Protein AF-A0A7V0Q4R7-F1 (afdb_monomer)

Nearest PDB structures (foldseek):
  5gvh-assembly1_A-2  TM=5.580E-01  e=8.670E-02  Thermotoga maritima MSB8
  7l00-assembly1_B  TM=5.559E-01  e=1.546E-01  Clostridioides difficile
  6e2a-assembly1_A  TM=5.217E-01  e=1.998E-01  Pseudomonas aeruginosa PAO1
  2z6j-assembly1_B  TM=5.544E-01  e=3.799E-01  Streptococcus pneumoniae
  5gvj-assembly2_B-3  TM=5.229E-01  e=7.701E-01  Thermotoga maritima MSB8

Structure (mmCIF, N/CA/C/O backbone):
data_AF-A0A7V0Q4R7-F1
#
_entry.id   AF-A0A7V0Q4R7-F1
#
loop_
_atom_site.group_PDB
_atom_site.id
_atom_site.type_symbol
_atom_site.label_atom_id
_atom_site.label_alt_id
_atom_site.label_comp_id
_atom_site.label_asym_id
_atom_site.label_entity_id
_atom_site.label_seq_id
_atom_site.pdbx_PDB_ins_code
_atom_site.Cartn_x
_atom_site.Cartn_y
_atom_site.Cartn_z
_atom_site.occupancy
_atom_site.B_iso_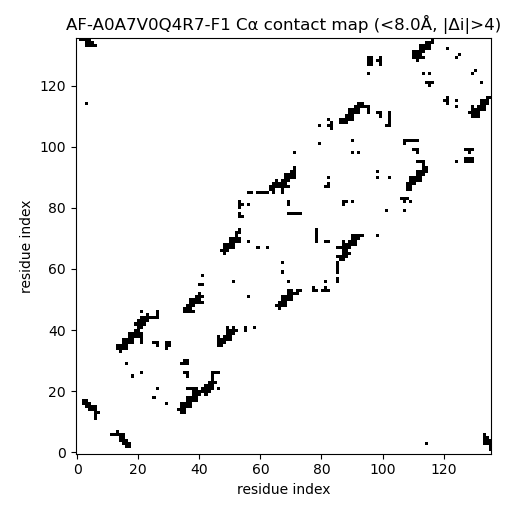or_equiv
_atom_site.auth_seq_id
_atom_site.auth_comp_id
_atom_site.auth_asym_id
_atom_site.auth_atom_id
_atom_site.pdbx_PDB_model_num
ATOM 1 N N . MET A 1 1 ? 14.688 9.108 -5.673 1.00 36.94 1 MET A N 1
ATOM 2 C CA . MET A 1 1 ? 13.937 7.908 -5.247 1.00 36.94 1 MET A CA 1
ATOM 3 C C . MET A 1 1 ? 14.800 6.698 -5.531 1.00 36.94 1 MET A C 1
ATOM 5 O O . MET A 1 1 ? 15.305 6.603 -6.642 1.00 36.94 1 MET A O 1
ATOM 9 N N . ARG A 1 2 ? 15.057 5.852 -4.530 1.00 35.91 2 ARG A N 1
ATOM 10 C CA . ARG A 1 2 ? 15.680 4.536 -4.741 1.00 35.91 2 ARG A CA 1
ATOM 11 C C . ARG A 1 2 ? 14.561 3.531 -5.053 1.00 35.91 2 ARG A C 1
ATOM 13 O O . ARG A 1 2 ? 13.471 3.726 -4.519 1.00 35.91 2 ARG A O 1
ATOM 20 N N . PRO A 1 3 ? 14.787 2.534 -5.922 1.00 38.94 3 PRO A N 1
ATOM 21 C CA . PRO A 1 3 ? 13.763 1.548 -6.245 1.00 38.94 3 PRO A CA 1
ATOM 22 C C . PRO A 1 3 ? 13.429 0.728 -4.994 1.00 38.94 3 PRO A C 1
ATOM 24 O O . PRO A 1 3 ? 14.326 0.204 -4.344 1.00 38.94 3 PRO A O 1
ATOM 27 N N . ILE A 1 4 ? 12.147 0.654 -4.643 1.00 46.31 4 ILE A N 1
ATOM 28 C CA . ILE A 1 4 ? 11.637 -0.219 -3.583 1.00 46.31 4 ILE A CA 1
ATOM 29 C C . ILE A 1 4 ? 11.029 -1.446 -4.270 1.00 46.31 4 ILE A C 1
ATOM 31 O O . ILE A 1 4 ? 10.186 -1.302 -5.159 1.00 46.31 4 ILE A O 1
ATOM 35 N N . THR A 1 5 ? 11.452 -2.648 -3.880 1.00 43.44 5 THR A N 1
ATOM 36 C CA . THR A 1 5 ? 10.928 -3.908 -4.427 1.00 43.44 5 THR A CA 1
ATOM 37 C C . THR A 1 5 ? 9.714 -4.352 -3.608 1.00 43.44 5 THR A C 1
ATOM 39 O O . THR A 1 5 ? 9.827 -4.637 -2.415 1.00 43.44 5 THR A O 1
ATOM 42 N N . PHE A 1 6 ? 8.544 -4.441 -4.246 1.00 50.12 6 PHE A N 1
ATOM 43 C CA . PHE A 1 6 ? 7.339 -5.041 -3.671 1.00 50.12 6 PHE A CA 1
ATOM 44 C C . PHE A 1 6 ? 7.324 -6.533 -3.961 1.00 50.12 6 PHE A C 1
ATOM 46 O O . PHE A 1 6 ? 7.183 -6.956 -5.106 1.00 50.12 6 PHE A O 1
ATOM 53 N N . CYS A 1 7 ? 7.359 -7.348 -2.914 1.00 39.09 7 CYS A N 1
ATOM 54 C CA . CYS A 1 7 ? 7.043 -8.765 -3.027 1.00 39.09 7 CYS A CA 1
ATOM 55 C C . CYS A 1 7 ? 5.533 -8.961 -2.829 1.00 39.09 7 CYS A C 1
ATOM 57 O O . CYS A 1 7 ? 5.115 -9.326 -1.733 1.00 39.09 7 CYS A O 1
ATOM 59 N N . ARG A 1 8 ? 4.678 -8.728 -3.843 1.00 52.84 8 ARG A N 1
ATOM 60 C CA . ARG A 1 8 ? 3.250 -9.104 -3.729 1.00 52.84 8 ARG A CA 1
ATOM 61 C C . ARG A 1 8 ? 2.625 -9.808 -4.939 1.00 52.84 8 ARG A C 1
ATOM 63 O O . ARG A 1 8 ? 2.779 -9.410 -6.089 1.00 52.84 8 ARG A O 1
ATOM 70 N N . LEU A 1 9 ? 1.861 -10.851 -4.582 1.00 47.09 9 LEU A N 1
ATOM 71 C CA . LEU A 1 9 ? 0.706 -11.518 -5.219 1.00 47.09 9 LEU A CA 1
ATOM 72 C C . LEU A 1 9 ? 0.772 -11.998 -6.678 1.00 47.09 9 LEU A C 1
ATOM 74 O O . LEU A 1 9 ? -0.132 -12.715 -7.095 1.00 47.09 9 LEU A O 1
ATOM 78 N N . SER A 1 10 ? 1.842 -11.735 -7.422 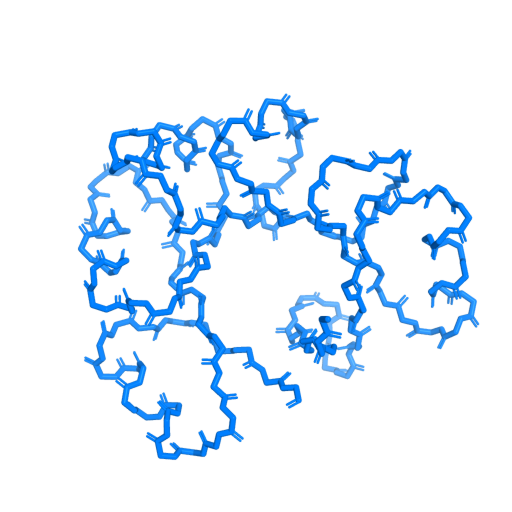1.00 45.50 10 SER A N 1
ATOM 79 C CA . SER A 1 10 ? 1.989 -12.243 -8.800 1.00 45.50 10 SER A CA 1
ATOM 80 C C . SER A 1 10 ? 2.707 -13.604 -8.876 1.00 45.50 10 SER A C 1
ATOM 82 O O . SER A 1 10 ? 3.079 -14.058 -9.954 1.00 45.50 10 SER A O 1
ATOM 84 N N . GLY A 1 11 ? 2.895 -14.264 -7.726 1.00 41.22 11 GLY A N 1
ATOM 85 C CA . GLY A 1 11 ? 3.714 -15.467 -7.560 1.00 41.22 11 GLY A CA 1
ATOM 86 C C . GLY A 1 11 ? 5.128 -15.157 -7.039 1.00 41.22 11 GLY A C 1
ATOM 87 O O . GLY A 1 11 ? 5.546 -13.996 -7.025 1.00 41.22 11 GLY A O 1
ATOM 88 N N . PRO A 1 12 ? 5.872 -16.168 -6.554 1.00 51.62 12 PRO A N 1
ATOM 89 C CA . PRO A 1 12 ? 7.270 -15.992 -6.166 1.00 51.62 12 PRO A CA 1
ATOM 90 C C . PRO A 1 12 ? 8.101 -15.488 -7.359 1.00 51.62 12 PRO A C 1
ATOM 92 O O . PRO A 1 12 ? 8.057 -16.084 -8.432 1.00 51.62 12 PRO A O 1
ATOM 95 N N . GLY A 1 13 ? 8.863 -14.405 -7.165 1.00 57.50 13 GLY A N 1
ATOM 96 C CA . GLY A 1 13 ? 9.807 -13.870 -8.159 1.00 57.50 13 GLY A CA 1
ATOM 97 C C . GLY A 1 13 ? 9.344 -12.646 -8.958 1.00 57.50 13 GLY A C 1
ATOM 98 O O . GLY A 1 13 ? 10.087 -12.189 -9.822 1.00 57.50 13 GLY A O 1
ATOM 99 N N . ALA A 1 14 ? 8.160 -12.092 -8.688 1.00 69.38 14 ALA A N 1
ATOM 100 C CA . ALA A 1 14 ? 7.744 -10.840 -9.315 1.00 69.38 14 ALA A CA 1
ATOM 101 C C . ALA A 1 14 ? 8.536 -9.646 -8.757 1.00 69.38 14 ALA A C 1
ATOM 103 O O . ALA A 1 14 ? 8.601 -9.454 -7.544 1.00 69.38 14 ALA A O 1
ATOM 104 N N . VAL A 1 15 ? 9.117 -8.846 -9.654 1.00 79.62 15 VAL A N 1
ATOM 105 C CA . VAL A 1 15 ? 9.861 -7.625 -9.324 1.00 79.62 15 VAL A CA 1
ATOM 106 C C . VAL A 1 15 ? 9.036 -6.427 -9.772 1.00 79.62 15 VAL A C 1
ATOM 108 O O . VAL A 1 15 ? 8.574 -6.364 -10.913 1.00 79.62 15 VAL A O 1
ATOM 111 N N . THR A 1 16 ? 8.841 -5.470 -8.874 1.00 85.12 16 THR A N 1
ATOM 112 C CA . THR A 1 16 ? 8.137 -4.226 -9.184 1.00 85.12 16 THR A CA 1
ATOM 113 C C . THR A 1 16 ? 9.103 -3.070 -9.383 1.00 85.12 16 THR A C 1
ATOM 115 O O . THR A 1 16 ? 10.201 -3.068 -8.831 1.00 85.12 16 THR A O 1
ATOM 118 N N . THR A 1 17 ? 8.655 -2.035 -10.084 1.00 90.12 17 THR A N 1
ATOM 119 C CA . THR A 1 17 ? 9.345 -0.744 -10.139 1.00 90.12 17 THR A CA 1
ATOM 120 C C . THR A 1 17 ? 8.376 0.384 -9.811 1.00 90.12 17 THR A C 1
ATOM 122 O O . THR A 1 17 ? 7.268 0.435 -10.347 1.00 90.12 17 THR A O 1
ATOM 125 N N . GLU A 1 18 ? 8.782 1.272 -8.906 1.00 92.31 18 GLU A N 1
ATOM 126 C CA . GLU A 1 18 ? 8.009 2.459 -8.549 1.00 92.31 18 GLU A CA 1
ATOM 127 C C . GLU A 1 18 ? 8.311 3.604 -9.514 1.00 92.31 18 GLU A C 1
ATOM 129 O O . GLU A 1 18 ? 9.453 4.052 -9.639 1.00 92.31 18 GLU A O 1
ATOM 134 N N . LEU A 1 19 ? 7.269 4.085 -10.183 1.00 94.00 19 LEU A N 1
ATOM 135 C CA . LEU A 1 19 ? 7.338 5.126 -11.199 1.00 94.00 19 LEU A CA 1
ATOM 136 C C . LEU A 1 19 ? 6.485 6.316 -10.738 1.00 94.00 19 LEU A C 1
ATOM 138 O O . LEU A 1 19 ? 5.294 6.138 -10.458 1.00 94.00 19 LEU A O 1
ATOM 142 N N . PRO A 1 20 ? 7.054 7.529 -10.625 1.00 95.75 20 PRO A N 1
ATOM 143 C CA . PRO A 1 20 ? 6.279 8.715 -10.283 1.00 95.75 20 PRO A CA 1
ATOM 144 C C . PRO A 1 20 ? 5.200 8.968 -11.337 1.00 95.75 20 PRO A C 1
ATOM 146 O O . PRO A 1 20 ? 5.531 9.195 -12.496 1.00 95.75 20 PRO A O 1
ATOM 149 N N . ARG A 1 21 ? 3.926 8.954 -10.924 1.00 95.06 21 ARG A N 1
ATOM 150 C CA . ARG A 1 21 ? 2.752 9.245 -11.768 1.00 95.06 21 ARG A CA 1
ATOM 151 C C . ARG A 1 21 ? 2.819 8.545 -13.129 1.00 95.06 21 ARG A C 1
ATOM 153 O O . ARG A 1 21 ? 2.816 9.198 -14.169 1.00 95.06 21 ARG A O 1
ATOM 160 N N . ALA A 1 22 ? 2.907 7.216 -13.094 1.00 95.62 22 ALA A N 1
ATOM 161 C CA . ALA A 1 22 ? 3.228 6.391 -14.255 1.00 95.62 22 ALA A CA 1
ATOM 162 C C . ALA A 1 22 ? 2.304 6.670 -15.455 1.00 95.62 22 ALA A C 1
ATOM 164 O O . ALA A 1 22 ? 1.075 6.567 -15.354 1.00 95.62 22 ALA A O 1
ATOM 165 N N . SER A 1 23 ? 2.903 6.984 -16.601 1.00 97.38 23 SER A N 1
ATOM 166 C CA . SER A 1 23 ? 2.203 7.086 -17.881 1.00 97.38 23 SER A CA 1
ATOM 167 C C . SER A 1 23 ? 1.927 5.703 -18.485 1.00 97.38 23 SER A C 1
ATOM 169 O O . SER A 1 23 ? 2.455 4.680 -18.042 1.00 97.38 23 SER A O 1
ATOM 171 N N . VAL A 1 24 ? 1.121 5.658 -19.550 1.00 97.62 24 VAL A N 1
ATOM 172 C CA . VAL A 1 24 ? 0.905 4.427 -20.334 1.00 97.62 24 VAL A CA 1
ATOM 173 C C . VAL A 1 24 ? 2.227 3.882 -20.897 1.00 97.62 24 VAL A C 1
ATOM 175 O O . VAL A 1 24 ? 2.434 2.668 -20.932 1.00 97.62 24 VAL A O 1
ATOM 178 N N . GLU A 1 25 ? 3.141 4.764 -21.313 1.00 97.56 25 GLU A N 1
ATOM 179 C CA . GLU A 1 25 ? 4.446 4.370 -21.852 1.00 97.56 25 GLU A CA 1
ATOM 180 C C . GLU A 1 25 ? 5.367 3.794 -20.773 1.00 97.56 25 GLU A C 1
ATOM 182 O O . GLU A 1 25 ? 6.045 2.795 -21.024 1.00 97.56 25 GLU A O 1
ATOM 187 N N . ASP A 1 26 ? 5.339 4.355 -19.564 1.00 96.62 26 ASP A N 1
ATOM 188 C CA . ASP A 1 26 ? 6.104 3.849 -18.421 1.00 96.62 26 ASP A CA 1
ATOM 189 C C . ASP A 1 26 ? 5.677 2.426 -18.049 1.00 96.62 26 ASP A C 1
ATOM 191 O O . ASP A 1 26 ? 6.518 1.541 -17.875 1.00 96.62 26 ASP A O 1
ATOM 195 N N . VAL A 1 27 ? 4.361 2.182 -17.983 1.00 96.38 27 VAL A N 1
ATOM 196 C CA . VAL A 1 27 ? 3.804 0.851 -17.691 1.00 96.38 27 VAL A CA 1
ATOM 197 C C . VAL A 1 27 ? 4.215 -0.156 -18.763 1.00 96.38 27 VAL A C 1
ATOM 199 O O . VAL A 1 27 ? 4.658 -1.258 -18.433 1.00 96.38 27 VAL A O 1
ATOM 202 N N . ARG A 1 28 ? 4.130 0.225 -20.044 1.00 96.88 28 ARG A N 1
ATOM 203 C CA . ARG A 1 28 ? 4.566 -0.632 -21.154 1.00 96.88 28 ARG A CA 1
ATOM 204 C C . ARG A 1 28 ? 6.062 -0.933 -21.073 1.00 96.88 28 ARG A C 1
ATOM 206 O O . ARG A 1 28 ? 6.450 -2.087 -21.194 1.00 96.88 28 ARG A O 1
ATOM 213 N N . THR A 1 29 ? 6.885 0.078 -20.807 1.00 96.50 29 THR A N 1
ATOM 214 C CA . THR A 1 29 ? 8.344 -0.067 -20.699 1.00 96.50 29 THR A CA 1
ATOM 215 C C . THR A 1 29 ? 8.738 -0.991 -19.546 1.00 96.50 29 THR A C 1
ATOM 217 O O . THR A 1 29 ? 9.588 -1.861 -19.722 1.00 96.50 29 THR A O 1
ATOM 220 N N . ALA A 1 30 ? 8.099 -0.855 -18.380 1.00 93.38 30 ALA A N 1
ATOM 221 C CA . ALA A 1 30 ? 8.313 -1.762 -17.254 1.00 93.38 30 ALA A CA 1
ATOM 222 C C . ALA A 1 30 ? 7.931 -3.205 -17.615 1.00 93.38 30 ALA A C 1
ATOM 224 O O . ALA A 1 30 ? 8.716 -4.122 -17.379 1.00 93.38 30 ALA A O 1
ATOM 225 N N . SER A 1 31 ? 6.772 -3.394 -18.251 1.00 92.44 31 SER A N 1
ATOM 226 C CA . SER A 1 31 ? 6.305 -4.712 -18.685 1.00 92.44 31 SER A CA 1
ATOM 227 C C . SER A 1 31 ? 7.244 -5.352 -19.713 1.00 92.44 31 SER A C 1
ATOM 229 O O . SER A 1 31 ? 7.564 -6.533 -19.588 1.00 92.44 31 SER A O 1
ATOM 231 N N . ASP A 1 32 ? 7.724 -4.584 -20.696 1.00 95.31 32 ASP A N 1
ATOM 232 C CA . ASP A 1 32 ? 8.691 -5.043 -21.705 1.00 95.31 32 ASP A CA 1
ATOM 233 C C . ASP A 1 32 ? 10.028 -5.465 -21.056 1.00 95.31 32 ASP A C 1
ATOM 235 O O . ASP A 1 32 ? 10.726 -6.341 -21.568 1.00 95.31 32 ASP A O 1
ATOM 239 N N . ALA A 1 33 ? 10.363 -4.894 -19.892 1.00 91.75 33 ALA A N 1
ATOM 240 C CA . ALA A 1 33 ? 11.515 -5.267 -19.070 1.00 91.75 33 ALA A CA 1
ATOM 241 C C . ALA A 1 33 ? 11.237 -6.416 -18.074 1.00 91.75 33 ALA A C 1
ATOM 243 O O . ALA A 1 33 ? 12.123 -6.775 -17.296 1.00 91.75 33 ALA A O 1
ATOM 244 N N . GLY A 1 34 ? 10.031 -6.996 -18.071 1.00 90.38 34 GLY A N 1
ATOM 245 C CA . GLY A 1 34 ? 9.631 -8.056 -17.138 1.00 90.38 34 GLY A CA 1
ATOM 246 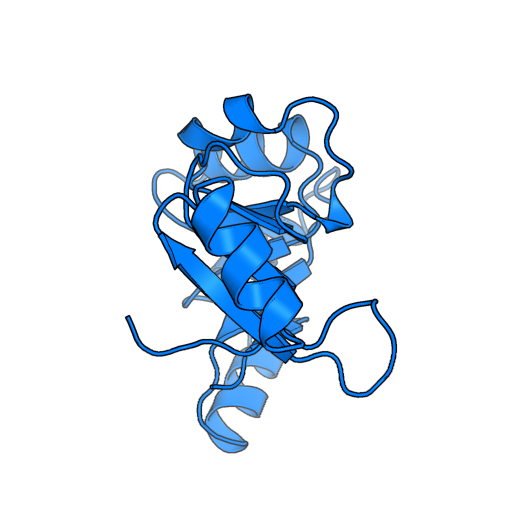C C . GLY A 1 34 ? 9.342 -7.568 -15.713 1.00 90.38 34 GLY A C 1
ATOM 247 O O . GLY A 1 34 ? 9.357 -8.368 -14.778 1.00 90.38 34 GLY A O 1
ATOM 248 N N . LEU A 1 35 ? 9.097 -6.268 -15.539 1.00 90.75 35 LEU A N 1
ATOM 249 C CA . LEU A 1 35 ? 8.783 -5.629 -14.264 1.00 90.75 35 LEU A CA 1
ATOM 250 C C . LEU A 1 35 ? 7.297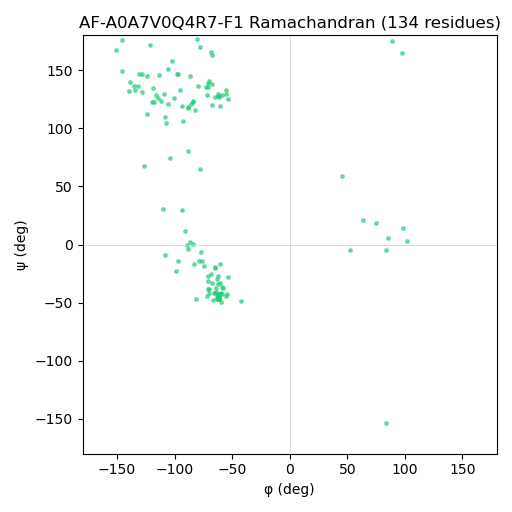 -5.279 -14.183 1.00 90.75 35 LEU A C 1
ATOM 252 O O . LEU A 1 35 ? 6.650 -4.948 -15.176 1.00 90.75 35 LEU A O 1
ATOM 256 N N . LEU A 1 36 ? 6.765 -5.266 -12.966 1.00 91.25 36 LEU A N 1
ATOM 257 C CA . LEU A 1 36 ? 5.431 -4.740 -12.691 1.00 91.25 36 LEU A CA 1
ATOM 258 C C . LEU A 1 36 ? 5.528 -3.270 -12.273 1.00 91.25 36 LEU A C 1
ATOM 260 O O . LEU A 1 36 ? 6.154 -2.937 -11.266 1.00 91.25 36 LEU A O 1
ATOM 264 N N . ALA A 1 37 ? 4.901 -2.378 -13.036 1.00 93.75 37 ALA A N 1
ATOM 265 C CA . ALA A 1 37 ? 4.867 -0.960 -12.696 1.00 93.75 37 ALA A CA 1
ATOM 266 C C . ALA A 1 37 ? 3.975 -0.702 -11.475 1.00 93.75 37 ALA A C 1
ATOM 268 O O . ALA A 1 37 ? 2.847 -1.193 -11.405 1.00 93.75 37 ALA A O 1
ATOM 269 N N . VAL A 1 38 ? 4.458 0.119 -10.549 1.00 94.25 38 VAL A N 1
ATOM 270 C CA . VAL A 1 38 ? 3.692 0.691 -9.438 1.00 94.25 38 VAL A CA 1
ATOM 271 C C . VAL A 1 38 ? 3.700 2.205 -9.611 1.00 94.25 38 VAL A C 1
ATOM 273 O O . VAL A 1 38 ? 4.770 2.808 -9.673 1.00 94.25 38 VAL A O 1
ATOM 276 N N . SER A 1 39 ? 2.528 2.834 -9.701 1.00 96.75 39 SER A N 1
ATOM 277 C CA . SER A 1 39 ? 2.454 4.296 -9.809 1.00 96.75 39 SER A CA 1
ATOM 278 C C . SER A 1 39 ? 2.512 4.938 -8.430 1.00 96.75 39 SER A C 1
ATOM 280 O O . SER A 1 39 ? 1.658 4.670 -7.584 1.00 96.75 39 SER A O 1
ATOM 282 N N . VAL A 1 40 ? 3.481 5.826 -8.220 1.00 96.25 40 VAL A N 1
ATOM 283 C CA . VAL A 1 40 ? 3.536 6.699 -7.042 1.00 96.25 40 VAL A CA 1
ATOM 284 C C . VAL A 1 40 ? 2.843 8.015 -7.388 1.00 96.25 40 VAL A C 1
ATOM 286 O O . VAL A 1 40 ? 3.366 8.823 -8.156 1.00 96.25 40 VAL A O 1
ATOM 289 N N . GLY A 1 41 ? 1.647 8.213 -6.845 1.00 96.19 41 GLY A N 1
ATOM 290 C CA . GLY A 1 41 ? 0.722 9.279 -7.216 1.00 96.19 41 GLY A CA 1
ATOM 291 C C . GLY A 1 41 ? -0.228 8.895 -8.366 1.00 96.19 41 GLY A C 1
ATOM 292 O O . GLY A 1 41 ? -0.115 7.805 -8.945 1.00 96.19 41 GLY A O 1
ATOM 293 N N . PRO A 1 42 ? -1.178 9.786 -8.706 1.00 95.62 42 PRO A N 1
ATOM 294 C CA . PRO A 1 42 ? -2.120 9.586 -9.803 1.00 95.62 42 PRO A CA 1
ATOM 295 C C . PRO A 1 42 ? -1.376 9.612 -11.145 1.00 95.62 42 PRO A C 1
ATOM 297 O O . PRO A 1 42 ? -0.722 10.602 -11.475 1.00 95.62 42 PRO A O 1
ATOM 300 N N . GLY A 1 43 ? -1.456 8.508 -11.886 1.00 93.00 43 GLY A N 1
ATOM 301 C CA . GLY A 1 43 ? -0.850 8.319 -13.208 1.00 93.00 43 GLY A CA 1
ATOM 302 C C . GLY A 1 43 ? -1.904 7.980 -14.262 1.00 93.00 43 GLY A C 1
ATOM 303 O O . GLY A 1 43 ? -3.060 7.745 -13.930 1.00 93.00 43 GLY A O 1
ATOM 304 N N . GLU A 1 44 ? -1.513 7.953 -15.532 1.00 90.88 44 GLU A N 1
ATOM 305 C CA . GLU A 1 44 ? -2.430 7.747 -16.667 1.00 90.88 44 GLU A CA 1
ATOM 306 C C . GLU A 1 44 ? -2.478 6.289 -17.157 1.00 90.88 44 GLU A C 1
ATOM 308 O O . GLU A 1 44 ? -3.372 5.920 -17.918 1.00 90.88 44 GLU A O 1
ATOM 313 N N . GLY A 1 45 ? -1.517 5.454 -16.745 1.00 89.94 45 GLY A N 1
ATOM 314 C CA . GLY A 1 45 ? -1.492 4.027 -17.073 1.00 89.94 45 GLY A CA 1
ATOM 315 C C . GLY A 1 45 ? -2.403 3.160 -16.191 1.00 89.94 45 GLY A C 1
ATOM 316 O O . GLY A 1 45 ? -2.990 3.631 -15.218 1.00 89.94 45 GLY A O 1
ATOM 317 N N . ASP A 1 46 ? -2.453 1.858 -16.496 1.00 94.12 46 ASP A N 1
ATOM 318 C CA . ASP A 1 46 ? -3.016 0.811 -15.623 1.00 94.12 46 ASP A CA 1
ATOM 319 C C . ASP A 1 46 ? -1.867 0.015 -14.962 1.00 94.12 46 ASP A C 1
ATOM 321 O O . ASP A 1 46 ? -1.533 -1.085 -15.409 1.00 94.12 46 ASP A O 1
ATOM 325 N N . PRO A 1 47 ? -1.165 0.591 -13.963 1.00 95.25 47 PRO A N 1
ATOM 326 C CA . PRO A 1 47 ? -0.062 -0.076 -13.274 1.00 95.25 47 PRO A CA 1
ATOM 327 C C . PRO A 1 47 ? -0.576 -1.260 -12.450 1.00 95.25 47 PRO A C 1
ATOM 329 O O . PRO A 1 47 ? -1.746 -1.323 -12.090 1.00 95.25 47 PRO A O 1
ATOM 332 N N . ALA A 1 48 ? 0.302 -2.170 -12.036 1.00 93.81 48 ALA A N 1
ATOM 333 C CA . ALA A 1 48 ? -0.086 -3.270 -11.154 1.00 93.81 48 ALA A CA 1
ATOM 334 C C . ALA A 1 48 ? -0.674 -2.768 -9.818 1.00 93.81 48 ALA A C 1
ATOM 336 O O . ALA A 1 48 ? -1.635 -3.351 -9.309 1.00 93.81 48 ALA A O 1
ATOM 337 N N . ALA A 1 49 ? -0.141 -1.665 -9.284 1.00 94.50 49 ALA A N 1
ATOM 338 C CA . ALA A 1 49 ? -0.606 -1.040 -8.048 1.00 94.50 49 ALA A CA 1
ATOM 339 C C . ALA A 1 49 ? -0.371 0.481 -8.026 1.00 94.50 49 ALA A C 1
ATOM 341 O O . ALA A 1 49 ? 0.387 1.026 -8.835 1.00 94.50 49 ALA A O 1
ATOM 342 N N . TRP A 1 50 ? -0.994 1.149 -7.055 1.00 96.56 50 TRP A N 1
ATOM 343 C CA . TRP A 1 50 ? -0.865 2.578 -6.779 1.00 96.56 50 TRP A CA 1
ATOM 344 C C . TRP A 1 50 ? -0.422 2.832 -5.341 1.00 96.56 50 TRP A C 1
ATOM 346 O O . TRP A 1 50 ? -0.847 2.150 -4.406 1.00 96.56 50 TRP A O 1
ATOM 356 N N . VAL A 1 51 ? 0.381 3.876 -5.174 1.00 96.81 51 VAL A N 1
ATOM 357 C CA . VAL A 1 51 ? 0.845 4.406 -3.891 1.00 96.81 51 VAL A CA 1
ATOM 358 C C . VAL A 1 51 ? 0.447 5.868 -3.848 1.00 96.81 51 VAL A C 1
ATOM 360 O O . VAL A 1 51 ? 0.938 6.656 -4.651 1.00 96.81 51 VAL A O 1
ATOM 363 N N . LEU A 1 52 ? -0.475 6.226 -2.965 1.00 97.19 52 LEU A N 1
ATOM 364 C CA . LEU A 1 52 ? -1.167 7.511 -3.012 1.00 97.19 52 LEU A CA 1
ATOM 365 C C . LEU A 1 52 ? -1.148 8.184 -1.648 1.00 97.19 52 LEU A C 1
ATOM 367 O O . LEU A 1 52 ? -1.248 7.520 -0.618 1.00 97.19 52 LEU A O 1
ATOM 371 N N . THR A 1 53 ? -1.097 9.510 -1.630 1.00 96.56 53 THR A N 1
ATOM 372 C CA . THR A 1 53 ? -1.468 10.263 -0.426 1.00 96.56 53 THR A CA 1
ATOM 373 C C . THR A 1 53 ? -2.971 10.138 -0.153 1.00 96.56 53 THR A C 1
ATOM 375 O O . THR A 1 53 ? -3.750 9.731 -1.020 1.00 96.56 53 THR A O 1
ATOM 378 N N . GLY A 1 54 ? -3.403 10.511 1.056 1.00 95.06 54 GLY A N 1
ATOM 379 C CA . GLY A 1 54 ? -4.815 10.431 1.441 1.00 95.06 54 GLY A CA 1
ATOM 380 C C . GLY A 1 54 ? -5.759 11.163 0.474 1.00 95.06 54 GLY A C 1
ATOM 381 O O . GLY A 1 54 ? -6.785 10.605 0.080 1.00 95.06 54 GLY A O 1
ATOM 382 N N . ASP A 1 55 ? -5.381 12.362 0.024 1.00 94.38 55 ASP A N 1
ATOM 383 C CA . ASP A 1 55 ? -6.195 13.188 -0.882 1.00 94.38 55 ASP A CA 1
ATOM 384 C C . ASP A 1 55 ? -6.265 12.603 -2.306 1.00 94.38 55 ASP A C 1
ATOM 386 O O . ASP A 1 55 ? -7.289 12.700 -2.988 1.00 94.38 55 ASP A O 1
ATOM 390 N N . GLU A 1 56 ? -5.205 11.923 -2.743 1.00 96.19 56 GLU A N 1
ATOM 391 C CA . GLU A 1 56 ? -5.105 11.326 -4.079 1.00 96.19 56 GLU A CA 1
ATOM 392 C C . GLU A 1 56 ? -5.919 10.028 -4.223 1.00 96.19 56 GLU A C 1
ATOM 394 O O . GLU A 1 56 ? -6.196 9.599 -5.343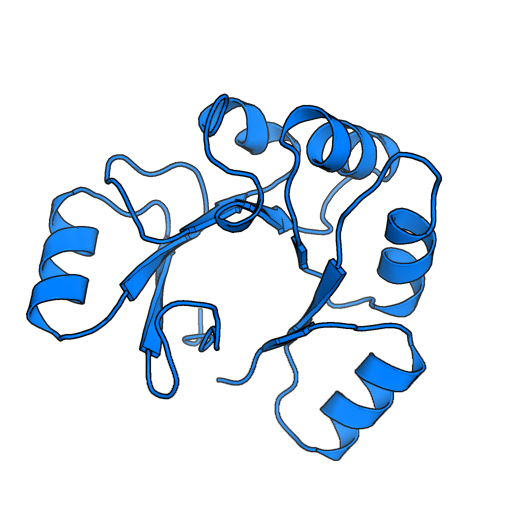 1.00 96.19 56 GLU A O 1
ATOM 399 N N . THR A 1 57 ? -6.381 9.418 -3.125 1.00 95.62 57 THR A N 1
ATOM 400 C CA . THR A 1 57 ? -7.173 8.166 -3.156 1.00 95.62 57 THR A CA 1
ATOM 401 C C . THR A 1 57 ? -8.503 8.261 -3.912 1.00 95.62 57 THR A C 1
ATOM 403 O O . THR A 1 57 ? -9.076 7.243 -4.308 1.00 95.62 57 THR A O 1
ATOM 406 N N . THR A 1 58 ? -8.998 9.472 -4.172 1.00 94.88 58 THR A N 1
ATOM 407 C CA . THR A 1 58 ? -10.179 9.698 -5.025 1.00 94.88 58 THR A CA 1
ATOM 408 C C . THR A 1 58 ? -9.926 9.288 -6.484 1.00 94.88 58 THR A C 1
ATOM 410 O O . THR A 1 58 ? -10.870 9.022 -7.221 1.00 94.88 58 THR A O 1
ATOM 413 N N . PHE A 1 59 ? -8.663 9.175 -6.905 1.00 94.62 59 PHE A N 1
ATOM 414 C CA . PHE A 1 59 ? -8.288 8.754 -8.256 1.00 94.62 59 PHE A CA 1
ATOM 415 C C . PHE A 1 59 ? -8.560 7.266 -8.537 1.00 94.62 59 PHE A C 1
ATOM 417 O O . PHE A 1 59 ? -8.795 6.882 -9.676 1.00 94.62 59 PHE A O 1
ATOM 424 N N . VAL A 1 60 ? -8.552 6.423 -7.501 1.00 93.88 60 VAL A N 1
ATOM 425 C CA . VAL A 1 60 ? -8.617 4.954 -7.623 1.00 93.88 60 VAL A CA 1
ATOM 426 C C . VAL A 1 60 ? -9.948 4.382 -7.133 1.00 93.88 60 VAL A C 1
ATOM 428 O O . VAL A 1 60 ? -10.021 3.262 -6.633 1.00 93.88 60 VAL A O 1
ATOM 431 N N . GLN A 1 61 ? -11.035 5.146 -7.256 1.00 90.94 61 GLN A N 1
ATOM 432 C CA . GLN A 1 61 ? -12.366 4.654 -6.893 1.00 90.94 61 GLN A CA 1
ATOM 433 C C . GLN A 1 61 ? -12.755 3.456 -7.772 1.00 90.94 61 GLN A C 1
ATOM 435 O O . GLN A 1 61 ? -12.680 3.518 -8.996 1.00 90.94 61 GLN A O 1
ATOM 440 N N . GLY A 1 62 ? -13.166 2.354 -7.140 1.00 90.56 62 GLY A N 1
ATOM 441 C CA . GLY A 1 62 ? -13.494 1.097 -7.826 1.00 90.56 62 GLY A CA 1
ATOM 442 C C . GLY A 1 62 ? -12.292 0.198 -8.135 1.00 90.56 62 GLY A C 1
ATOM 443 O O . GLY A 1 62 ? -12.481 -0.934 -8.582 1.00 90.56 62 GLY A O 1
ATOM 444 N N . VAL A 1 63 ? -11.065 0.648 -7.859 1.00 93.81 63 VAL A N 1
ATOM 445 C CA . VAL A 1 63 ? -9.882 -0.215 -7.887 1.00 93.81 63 VAL A CA 1
ATOM 446 C C . VAL A 1 63 ? -9.932 -1.181 -6.705 1.00 93.81 63 VAL A C 1
ATOM 448 O O . VAL A 1 63 ? -10.274 -0.807 -5.586 1.00 93.81 63 VAL A O 1
ATOM 451 N N . ALA A 1 64 ? -9.565 -2.441 -6.943 1.00 93.19 64 ALA A N 1
ATOM 452 C CA . ALA A 1 64 ? -9.483 -3.430 -5.878 1.00 93.19 64 ALA A CA 1
ATOM 453 C C . ALA A 1 64 ? -8.442 -3.015 -4.823 1.00 93.19 64 ALA A C 1
ATOM 455 O O . ALA A 1 64 ? -7.279 -2.790 -5.155 1.00 93.19 64 ALA A O 1
ATOM 456 N N . GLY A 1 65 ? -8.845 -2.982 -3.552 1.00 92.69 65 GLY A N 1
ATOM 457 C CA . GLY A 1 65 ? -8.043 -2.460 -2.440 1.00 92.69 65 GLY A CA 1
ATOM 458 C C . GLY A 1 65 ? -6.639 -3.057 -2.285 1.00 92.69 65 GLY A C 1
ATOM 459 O O . GLY A 1 65 ? -5.720 -2.366 -1.856 1.00 92.69 65 GLY A O 1
ATOM 460 N N . TRP A 1 66 ? -6.429 -4.309 -2.709 1.00 92.75 66 TRP A N 1
ATOM 461 C CA . TRP A 1 66 ? -5.105 -4.949 -2.716 1.00 92.75 66 TRP A CA 1
ATOM 462 C C . TRP A 1 66 ? -4.099 -4.280 -3.669 1.00 92.75 66 TRP A C 1
ATOM 464 O O . TRP A 1 66 ? -2.896 -4.452 -3.495 1.00 92.75 66 TRP A O 1
ATOM 474 N N . ARG A 1 67 ? -4.570 -3.507 -4.657 1.00 94.75 67 ARG A N 1
ATOM 475 C CA . ARG A 1 67 ? -3.739 -2.698 -5.567 1.00 94.75 67 ARG A CA 1
ATOM 476 C C . ARG A 1 67 ? -3.455 -1.304 -5.012 1.00 94.75 67 ARG A C 1
ATOM 478 O O . ARG A 1 67 ? -2.743 -0.547 -5.659 1.00 94.75 67 ARG A O 1
ATOM 485 N N . VAL A 1 68 ? -4.022 -0.928 -3.866 1.00 96.19 68 VAL A N 1
ATOM 486 C CA . VAL A 1 68 ? -3.946 0.439 -3.341 1.00 96.19 68 VAL A CA 1
ATOM 487 C C . VAL A 1 68 ? -3.154 0.460 -2.039 1.00 96.19 68 VAL A C 1
ATOM 489 O O . VAL A 1 68 ? -3.462 -0.254 -1.084 1.00 96.19 68 VAL A O 1
ATOM 492 N N . THR A 1 69 ? -2.140 1.318 -2.005 1.00 97.44 69 THR A N 1
ATOM 493 C CA . THR A 1 69 ? -1.365 1.667 -0.814 1.00 97.44 69 THR A CA 1
ATOM 494 C C . THR A 1 69 ? -1.570 3.143 -0.504 1.00 97.44 69 THR A C 1
ATOM 496 O O . THR A 1 69 ? -1.375 3.989 -1.376 1.00 97.44 69 THR A O 1
ATOM 499 N N . VAL A 1 70 ? -1.928 3.464 0.736 1.00 98.00 70 VAL A N 1
ATOM 500 C CA . VAL A 1 70 ? -1.996 4.846 1.227 1.00 98.00 70 VAL A CA 1
ATOM 501 C C . VAL A 1 70 ? -0.690 5.189 1.935 1.00 98.00 70 VAL A C 1
ATOM 503 O O . VAL A 1 70 ? -0.212 4.414 2.760 1.00 98.00 70 VAL A O 1
ATOM 506 N N . LEU A 1 71 ? -0.103 6.342 1.632 1.00 97.62 71 LEU A N 1
ATOM 507 C CA . LEU A 1 71 ? 1.040 6.888 2.358 1.00 97.62 71 LEU A CA 1
ATOM 508 C C . LEU A 1 71 ? 0.591 7.413 3.724 1.00 97.62 71 LEU A C 1
ATOM 510 O O . LEU A 1 71 ? -0.411 8.125 3.833 1.00 97.62 71 LEU A O 1
ATOM 514 N N . HIS A 1 72 ? 1.352 7.099 4.770 1.00 97.19 72 HIS A N 1
ATOM 515 C CA . HIS A 1 72 ? 1.127 7.600 6.123 1.00 97.19 72 HIS A CA 1
ATOM 516 C C . HIS A 1 72 ? 1.622 9.048 6.265 1.00 97.19 72 HIS A C 1
ATOM 518 O O . HIS A 1 72 ? 2.552 9.356 7.013 1.00 97.19 72 HIS A O 1
ATOM 524 N N . GLU A 1 73 ? 0.971 9.945 5.532 1.00 95.19 73 GLU A N 1
ATOM 525 C CA . GLU A 1 73 ? 1.305 11.361 5.431 1.00 95.19 73 GLU A CA 1
ATOM 526 C C . GLU A 1 73 ? 0.075 12.237 5.696 1.00 95.19 73 GLU A C 1
ATOM 528 O O . GLU A 1 73 ? -1.060 11.895 5.360 1.00 95.19 73 GLU A O 1
ATOM 533 N N . GLY A 1 74 ? 0.302 13.406 6.296 1.00 93.56 74 GLY A N 1
ATOM 534 C CA . GLY A 1 74 ? -0.759 14.355 6.617 1.00 93.56 74 GLY A CA 1
ATOM 535 C C . GLY A 1 74 ? -1.479 14.057 7.935 1.00 93.56 74 GLY A C 1
ATOM 536 O O . GLY A 1 74 ? -0.911 13.530 8.890 1.00 93.56 74 GLY A O 1
ATOM 537 N N . ARG A 1 75 ? -2.742 14.491 8.034 1.00 94.50 75 ARG A N 1
ATOM 538 C CA . ARG A 1 75 ? -3.516 14.409 9.282 1.00 94.50 75 ARG A CA 1
ATOM 539 C C . ARG A 1 75 ? -4.070 13.002 9.482 1.00 94.50 75 ARG A C 1
ATOM 541 O O . ARG A 1 75 ? -4.711 12.471 8.582 1.00 94.50 75 ARG A O 1
ATOM 548 N N . ARG A 1 76 ? -3.982 12.483 10.712 1.00 94.69 76 ARG A N 1
ATOM 549 C CA . ARG A 1 76 ? -4.568 11.194 11.137 1.00 94.69 76 ARG A CA 1
ATOM 550 C C . ARG A 1 76 ? -5.981 10.944 10.598 1.00 94.69 76 ARG A C 1
ATOM 552 O O . ARG A 1 76 ? -6.249 9.883 10.053 1.00 94.69 76 ARG A O 1
ATOM 559 N N . ALA A 1 77 ? -6.877 11.924 10.731 1.00 94.50 77 ALA A N 1
ATOM 560 C CA . ALA A 1 77 ? -8.256 11.790 10.262 1.00 94.50 77 ALA A CA 1
ATOM 561 C C . ALA A 1 77 ? -8.356 11.620 8.735 1.00 94.50 77 ALA A C 1
ATOM 563 O O . ALA A 1 77 ? -9.178 10.840 8.274 1.00 94.50 77 ALA A O 1
ATOM 564 N N . ALA A 1 78 ? -7.505 12.308 7.967 1.00 95.56 78 ALA A N 1
ATOM 565 C CA . ALA A 1 78 ? -7.480 12.201 6.510 1.00 95.56 78 ALA A CA 1
ATOM 566 C C . ALA A 1 78 ? -6.919 10.848 6.049 1.00 95.56 78 ALA A C 1
ATOM 568 O O . ALA A 1 78 ? -7.450 10.254 5.120 1.00 95.56 78 ALA A O 1
ATOM 569 N N . VAL A 1 79 ? -5.894 10.328 6.735 1.00 97.00 79 VAL A N 1
ATOM 570 C CA . VAL A 1 79 ? -5.346 8.989 6.463 1.00 97.00 79 VAL A CA 1
ATOM 571 C C . VAL A 1 79 ? -6.397 7.909 6.727 1.00 97.00 79 VAL A C 1
ATOM 573 O O . VAL A 1 79 ? -6.607 7.047 5.882 1.00 97.00 79 VAL A O 1
ATOM 576 N N . LEU A 1 80 ? -7.099 7.971 7.863 1.00 96.88 80 LEU A N 1
ATOM 577 C CA . LEU A 1 80 ? -8.157 7.007 8.193 1.00 96.88 80 LEU A CA 1
ATOM 578 C C . LEU A 1 80 ? -9.318 7.052 7.199 1.00 96.88 80 LEU A C 1
ATOM 580 O O . LEU A 1 80 ? -9.749 6.013 6.707 1.00 96.88 80 LEU A O 1
ATOM 584 N N . ASP A 1 81 ? -9.796 8.253 6.882 1.00 95.94 81 ASP A N 1
ATOM 585 C CA . ASP A 1 81 ? -10.843 8.462 5.884 1.00 95.94 81 ASP A CA 1
ATOM 586 C C . ASP A 1 81 ? -10.426 7.915 4.507 1.00 95.94 81 ASP A C 1
ATOM 588 O O . ASP A 1 81 ? -11.192 7.204 3.858 1.00 95.94 81 ASP A O 1
ATOM 592 N N . ALA A 1 82 ? -9.177 8.147 4.096 1.00 96.75 82 ALA A N 1
ATOM 593 C CA . ALA A 1 82 ? -8.631 7.601 2.860 1.00 96.75 82 ALA A CA 1
ATOM 594 C C . ALA A 1 82 ? -8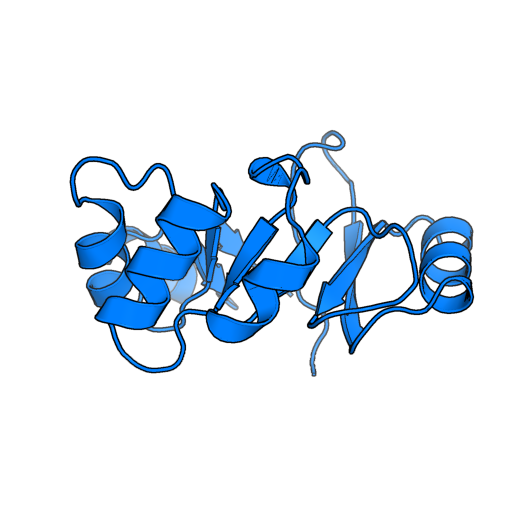.566 6.066 2.863 1.00 96.75 82 ALA A C 1
ATOM 596 O O . ALA A 1 82 ? -8.977 5.453 1.877 1.00 96.75 82 ALA A O 1
ATOM 597 N N . LEU A 1 83 ? -8.097 5.438 3.947 1.00 96.69 83 LEU A N 1
ATOM 598 C CA . LEU A 1 83 ? -8.035 3.975 4.075 1.00 96.69 83 LEU A CA 1
ATOM 599 C C . LEU A 1 83 ? -9.423 3.341 3.951 1.00 96.69 83 LEU A C 1
ATOM 601 O O . LEU A 1 83 ? -9.613 2.435 3.141 1.00 96.69 83 LEU A O 1
ATOM 605 N N . VAL A 1 84 ? -10.404 3.857 4.696 1.00 95.56 84 VAL A N 1
ATOM 606 C CA . VAL A 1 84 ? -11.777 3.330 4.687 1.00 95.56 84 VAL A CA 1
ATOM 607 C C . VAL A 1 84 ? -12.441 3.553 3.329 1.00 95.56 84 VAL A C 1
ATOM 609 O O . VAL A 1 84 ? -13.014 2.625 2.763 1.00 95.56 84 VAL A O 1
ATOM 612 N N . ARG A 1 85 ? -12.346 4.766 2.771 1.00 94.69 85 ARG A N 1
ATOM 613 C CA . ARG A 1 85 ? -12.989 5.108 1.493 1.00 94.69 85 ARG A CA 1
ATOM 614 C C . ARG A 1 85 ? -12.400 4.336 0.315 1.00 94.69 85 ARG A C 1
ATOM 616 O O . ARG A 1 85 ? -13.140 3.938 -0.577 1.00 94.69 85 ARG A O 1
ATOM 623 N N . SER A 1 86 ? -11.078 4.188 0.262 1.00 95.62 86 SER A N 1
ATOM 624 C CA . SER A 1 86 ? -10.407 3.500 -0.851 1.00 95.62 86 SER A CA 1
ATOM 625 C C . SER A 1 86 ? -10.384 1.980 -0.702 1.00 95.62 86 SER A C 1
ATOM 627 O O . SER A 1 86 ? -10.114 1.282 -1.676 1.00 95.62 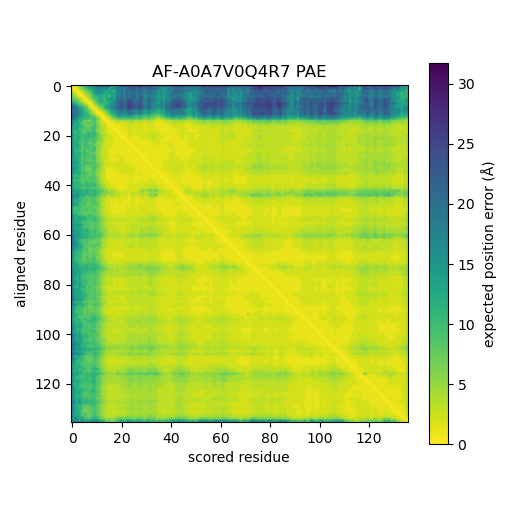86 SER A O 1
ATOM 629 N N . GLY A 1 87 ? -10.631 1.462 0.506 1.00 95.50 87 GLY A N 1
ATOM 630 C CA . GLY A 1 87 ? -10.437 0.049 0.823 1.00 95.50 87 GLY A CA 1
ATOM 631 C C . GLY A 1 87 ? -8.977 -0.392 0.705 1.00 95.50 87 GLY A C 1
ATOM 632 O O . GLY A 1 87 ? -8.721 -1.577 0.500 1.00 95.50 87 GLY A O 1
ATOM 633 N N . ALA A 1 88 ? -8.023 0.546 0.765 1.00 96.12 88 ALA A N 1
ATOM 634 C CA . ALA A 1 88 ? -6.608 0.256 0.593 1.00 96.12 88 ALA A CA 1
ATOM 635 C C . ALA A 1 88 ? -6.142 -0.814 1.576 1.00 96.12 88 ALA A C 1
ATOM 637 O O . ALA A 1 88 ? -6.353 -0.713 2.786 1.00 96.12 88 ALA A O 1
ATOM 638 N N . ARG A 1 89 ? -5.466 -1.834 1.045 1.00 96.00 89 ARG A N 1
ATOM 639 C CA . ARG A 1 89 ? -4.978 -2.944 1.860 1.00 96.00 89 ARG A CA 1
ATOM 640 C C . ARG A 1 89 ? -3.700 -2.587 2.611 1.00 96.00 89 ARG A C 1
ATOM 642 O O . ARG A 1 89 ? -3.345 -3.308 3.533 1.00 96.00 89 ARG A O 1
ATOM 649 N N . PHE A 1 90 ? -3.027 -1.490 2.258 1.00 96.56 90 PHE A N 1
ATOM 650 C CA . PHE A 1 90 ? -1.737 -1.119 2.839 1.00 96.56 90 PHE A CA 1
ATOM 651 C C . PHE A 1 90 ? -1.692 0.338 3.279 1.00 96.56 90 PHE A C 1
ATOM 653 O O . PHE A 1 90 ? -2.084 1.237 2.534 1.00 96.56 90 PHE A O 1
ATOM 660 N N . LEU A 1 91 ? -1.134 0.560 4.466 1.00 97.81 91 LEU A N 1
ATOM 661 C CA . LEU A 1 91 ? -0.685 1.857 4.953 1.00 97.81 91 LEU A CA 1
ATOM 662 C C . LEU A 1 91 ? 0.846 1.856 4.964 1.00 97.81 91 LEU A C 1
ATOM 664 O O . LEU A 1 91 ? 1.452 1.164 5.783 1.00 97.81 91 LEU A O 1
ATOM 668 N N . ARG A 1 92 ? 1.478 2.615 4.065 1.00 97.25 92 ARG A N 1
ATOM 669 C CA . ARG A 1 92 ? 2.939 2.717 4.004 1.00 97.25 92 ARG A CA 1
ATOM 670 C C . ARG A 1 92 ? 3.457 3.750 4.991 1.00 97.25 92 ARG A C 1
ATOM 672 O O . ARG A 1 92 ? 3.083 4.915 4.892 1.00 97.25 92 ARG A O 1
ATOM 679 N N . SER A 1 93 ? 4.347 3.355 5.897 1.00 96.00 93 SER A N 1
ATOM 680 C CA . SER A 1 93 ? 4.876 4.242 6.932 1.00 96.00 93 SER A CA 1
ATOM 681 C C . SER A 1 93 ? 6.333 3.964 7.293 1.00 96.00 93 SER A C 1
ATOM 683 O O . SER A 1 93 ? 6.787 2.826 7.273 1.00 96.00 93 SER A O 1
ATOM 685 N N . ASP A 1 94 ? 7.034 5.019 7.696 1.00 94.38 94 ASP A N 1
ATOM 686 C CA . ASP A 1 94 ? 8.317 5.019 8.408 1.00 94.38 94 ASP A CA 1
ATOM 687 C C . ASP A 1 94 ? 8.164 4.993 9.947 1.00 94.38 94 ASP A C 1
ATOM 689 O O . ASP A 1 94 ? 9.149 4.991 10.677 1.00 94.38 94 ASP A O 1
ATOM 693 N N . ARG A 1 95 ? 6.921 4.987 10.446 1.00 95.12 95 ARG A N 1
ATOM 694 C CA . ARG A 1 95 ? 6.534 5.005 11.865 1.00 95.12 95 ARG A CA 1
ATOM 695 C C . ARG A 1 95 ? 5.575 3.838 12.157 1.00 95.12 95 ARG A C 1
ATOM 697 O O . ARG A 1 95 ? 4.383 4.077 12.397 1.00 95.12 95 ARG A O 1
ATOM 704 N N . PRO A 1 96 ? 6.043 2.576 12.096 1.00 95.44 96 PRO A N 1
ATOM 705 C CA . PRO A 1 96 ? 5.163 1.408 12.129 1.00 95.44 96 PRO A CA 1
ATOM 706 C C . PRO A 1 96 ? 4.320 1.310 13.407 1.00 95.44 96 PRO A C 1
ATOM 708 O O . PRO A 1 96 ? 3.148 0.960 13.307 1.00 95.44 96 PRO A O 1
ATOM 711 N N . ALA A 1 97 ? 4.825 1.745 14.568 1.00 97.25 97 ALA A N 1
ATOM 712 C CA . ALA A 1 97 ? 4.044 1.768 15.814 1.00 97.25 97 ALA A CA 1
ATOM 713 C C . ALA A 1 97 ? 2.799 2.679 15.746 1.00 97.25 97 ALA A C 1
ATOM 715 O O . ALA A 1 97 ? 1.703 2.320 16.196 1.00 97.25 97 ALA A O 1
ATOM 716 N N . GLU A 1 98 ? 2.938 3.868 15.154 1.00 96.50 98 GLU A N 1
ATOM 717 C CA . GLU A 1 98 ? 1.813 4.788 14.967 1.00 96.50 98 GLU A CA 1
ATOM 718 C C . GLU A 1 98 ? 0.840 4.250 13.910 1.00 96.50 98 GLU A C 1
ATOM 720 O O . GLU A 1 98 ? -0.377 4.285 14.110 1.00 96.50 98 GLU A O 1
ATOM 725 N N . ALA A 1 99 ? 1.373 3.697 12.817 1.00 97.31 99 ALA A N 1
ATOM 726 C CA . ALA A 1 99 ? 0.584 3.072 11.762 1.00 97.31 99 ALA A CA 1
ATOM 727 C C . ALA A 1 99 ? -0.226 1.869 12.281 1.00 97.31 99 ALA A C 1
ATOM 729 O O . ALA A 1 99 ? -1.418 1.776 11.996 1.00 97.31 99 ALA A O 1
ATOM 730 N N . ALA A 1 100 ? 0.357 1.015 13.126 1.00 97.69 100 ALA A N 1
ATOM 731 C CA . ALA A 1 100 ? -0.323 -0.122 13.752 1.00 97.69 100 ALA A CA 1
ATOM 732 C C . ALA A 1 100 ? -1.487 0.321 14.656 1.00 97.69 100 ALA A C 1
ATOM 734 O O . ALA A 1 100 ? -2.539 -0.319 14.729 1.00 97.69 100 ALA A O 1
ATOM 735 N N . THR A 1 101 ? -1.346 1.477 15.307 1.00 97.06 101 THR A N 1
ATOM 736 C CA . THR A 1 101 ? -2.433 2.088 16.089 1.00 97.06 101 THR A CA 1
ATOM 737 C C . THR A 1 101 ? -3.585 2.582 15.200 1.00 97.06 101 THR A C 1
ATOM 739 O O . THR A 1 101 ? -4.714 2.720 15.670 1.00 97.06 101 THR A O 1
ATOM 742 N N . LEU A 1 102 ? -3.332 2.899 13.927 1.00 96.69 102 LEU A N 1
ATOM 743 C CA . LEU A 1 102 ? -4.373 3.281 12.965 1.00 96.69 102 LEU A CA 1
ATOM 744 C C . LEU A 1 102 ? -5.071 2.055 12.384 1.00 96.69 102 LEU A C 1
ATOM 746 O O . LEU A 1 102 ? -6.298 2.023 12.332 1.00 96.69 102 LEU A O 1
ATOM 750 N N . THR A 1 103 ? -4.296 1.057 11.966 1.00 96.69 103 THR A N 1
ATOM 751 C CA . THR A 1 103 ? -4.813 -0.145 11.302 1.00 96.69 103 THR A CA 1
ATOM 752 C C . THR A 1 103 ? -5.511 -1.118 12.248 1.00 96.69 103 THR A C 1
ATOM 754 O O . THR A 1 103 ? -6.307 -1.931 11.804 1.00 96.69 103 THR A O 1
ATOM 757 N N . SER A 1 104 ? -5.282 -1.011 13.559 1.00 96.44 104 SER A N 1
ATOM 758 C CA . SER A 1 104 ? -6.028 -1.773 14.573 1.00 96.44 104 SER A CA 1
ATOM 759 C C . SER A 1 104 ? -7.432 -1.228 14.864 1.00 96.44 104 SER A C 1
ATOM 761 O O . SER A 1 104 ? -8.186 -1.853 15.615 1.00 96.44 104 SER A O 1
ATOM 763 N N . LEU A 1 105 ? -7.809 -0.071 14.306 1.00 96.44 105 LEU A N 1
ATOM 764 C CA . LEU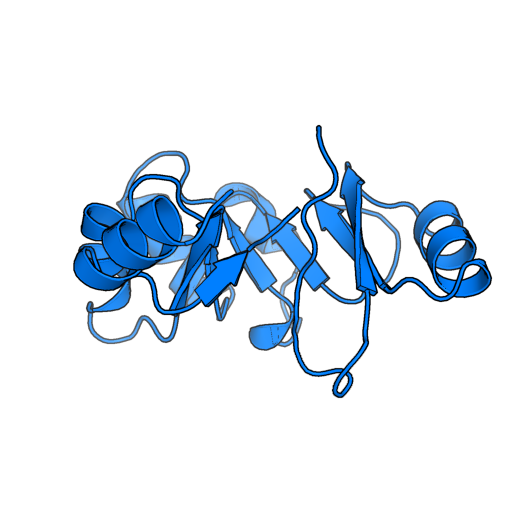 A 1 105 ? -9.143 0.487 14.510 1.00 96.44 105 LEU A CA 1
ATOM 765 C C . LEU A 1 105 ? -10.209 -0.346 13.776 1.00 96.44 105 LEU A C 1
ATOM 767 O O . LEU A 1 105 ? -9.997 -0.750 12.633 1.00 96.44 105 LEU A O 1
ATOM 771 N N . PRO A 1 106 ? -11.393 -0.559 14.383 1.00 94.81 106 PRO A N 1
ATOM 772 C CA . PRO A 1 106 ? -12.486 -1.259 13.720 1.00 94.81 106 PRO A CA 1
ATOM 773 C C . PRO A 1 106 ? -12.861 -0.613 12.380 1.00 94.81 106 PRO A C 1
ATOM 775 O O . PRO A 1 106 ? -13.051 0.601 12.304 1.00 94.81 106 PRO A O 1
ATOM 778 N N . GLY A 1 107 ? -13.009 -1.437 11.341 1.00 90.94 107 GLY A N 1
ATOM 779 C CA . GLY A 1 107 ? -13.342 -0.983 9.987 1.00 90.94 107 GLY A CA 1
ATOM 780 C C . GLY A 1 107 ? -12.142 -0.545 9.143 1.00 90.94 107 GLY A C 1
ATOM 781 O O . GLY A 1 107 ? -12.346 -0.062 8.032 1.00 90.94 107 GLY A O 1
ATOM 782 N N . VAL A 1 108 ? -10.911 -0.710 9.640 1.00 95.50 108 VAL A N 1
ATOM 783 C CA . VAL A 1 108 ? -9.681 -0.513 8.864 1.00 95.50 108 VAL A CA 1
ATOM 784 C C . VAL A 1 108 ? -9.052 -1.874 8.571 1.00 95.50 108 VAL A C 1
ATOM 786 O O . VAL A 1 108 ? -8.429 -2.476 9.434 1.00 95.50 108 VAL A O 1
ATOM 789 N N . ASP A 1 109 ? -9.181 -2.350 7.334 1.00 91.44 109 ASP A N 1
ATOM 790 C CA . ASP A 1 109 ? -8.665 -3.663 6.906 1.00 91.44 109 ASP A CA 1
ATOM 791 C C . ASP A 1 109 ? -7.258 -3.587 6.281 1.00 91.44 109 ASP A C 1
ATOM 793 O O . ASP A 1 109 ? -6.914 -4.383 5.398 1.00 91.44 109 ASP A O 1
ATOM 797 N N . ALA A 1 110 ? -6.451 -2.615 6.715 1.00 96.00 110 ALA A N 1
ATOM 798 C CA . ALA A 1 110 ? -5.136 -2.324 6.155 1.00 96.00 110 ALA A CA 1
ATOM 799 C C . ALA A 1 110 ? -3.990 -2.959 6.961 1.00 96.00 110 ALA A C 1
ATOM 801 O O . ALA A 1 110 ? -4.024 -3.052 8.182 1.00 96.00 110 ALA A O 1
ATOM 802 N N . GLU A 1 111 ? -2.935 -3.353 6.263 1.00 96.06 111 GLU A N 1
ATOM 803 C CA . GLU A 1 111 ? -1.668 -3.839 6.801 1.00 96.06 111 GLU A CA 1
ATOM 804 C C . GLU A 1 111 ? -0.640 -2.700 6.849 1.00 96.06 111 GLU A C 1
ATOM 806 O O . GLU A 1 111 ? -0.622 -1.821 5.981 1.00 96.06 111 GLU A O 1
ATOM 811 N N . VAL A 1 112 ? 0.240 -2.718 7.850 1.00 97.31 112 VAL A N 1
ATOM 812 C CA . VAL A 1 112 ? 1.329 -1.739 7.970 1.00 97.31 112 VAL A CA 1
ATOM 813 C C . VAL A 1 112 ? 2.483 -2.179 7.078 1.00 97.31 112 VAL A C 1
ATOM 815 O O . VAL A 1 112 ? 3.071 -3.235 7.312 1.00 97.31 112 VAL A O 1
ATOM 818 N N . SER A 1 113 ? 2.785 -1.363 6.070 1.00 95.12 113 SER A N 1
ATOM 819 C CA . SER A 1 113 ? 3.853 -1.569 5.094 1.00 95.12 113 SER A CA 1
ATOM 820 C C . SER A 1 113 ? 5.019 -0.632 5.389 1.00 95.12 113 SER A C 1
ATOM 822 O O . SER A 1 113 ? 4.850 0.587 5.397 1.00 95.12 113 SER A O 1
ATOM 824 N N . THR A 1 114 ? 6.207 -1.171 5.638 1.00 94.38 114 THR A N 1
ATOM 825 C CA . THR A 1 114 ? 7.365 -0.367 6.050 1.00 94.38 114 THR A CA 1
ATOM 826 C C . THR A 1 114 ? 8.616 -0.763 5.269 1.00 94.38 114 THR A C 1
ATOM 828 O O . THR A 1 114 ? 8.895 -1.956 5.134 1.00 94.38 114 THR A O 1
ATOM 831 N N . PRO A 1 115 ? 9.384 0.207 4.739 1.00 90.69 115 PRO A N 1
ATOM 832 C CA . PRO A 1 115 ? 10.695 -0.081 4.179 1.00 90.69 115 PRO A CA 1
ATOM 833 C C . PRO A 1 115 ? 11.677 -0.512 5.271 1.00 90.69 115 PRO A C 1
ATOM 835 O O . PRO A 1 115 ? 11.713 0.090 6.339 1.00 90.69 115 PRO A O 1
ATOM 838 N N . ALA A 1 116 ? 12.482 -1.528 4.978 1.00 89.69 116 ALA A N 1
ATOM 839 C CA . ALA A 1 116 ? 13.601 -1.957 5.805 1.00 89.69 116 ALA A CA 1
ATOM 840 C C . ALA A 1 116 ? 14.799 -2.293 4.907 1.00 89.69 116 ALA A C 1
ATOM 842 O O . ALA A 1 116 ? 14.643 -2.887 3.839 1.00 89.69 116 ALA A O 1
ATOM 843 N N . CYS A 1 117 ? 16.000 -1.911 5.330 1.00 87.81 117 CYS A N 1
ATOM 844 C CA . CYS A 1 117 ? 17.227 -2.066 4.548 1.00 87.81 117 CYS A CA 1
ATOM 845 C C . CYS A 1 117 ? 18.036 -3.298 4.967 1.00 87.81 117 CYS A C 1
ATOM 847 O O . CYS A 1 117 ? 18.834 -3.816 4.186 1.00 87.81 117 CYS A O 1
ATOM 849 N N . ASP A 1 118 ? 17.845 -3.774 6.196 1.00 89.00 118 ASP A N 1
ATOM 850 C CA . ASP A 1 118 ? 18.516 -4.955 6.721 1.00 89.00 118 ASP A CA 1
ATOM 851 C C . ASP A 1 118 ? 17.621 -5.760 7.675 1.00 89.00 118 ASP A C 1
ATOM 853 O O . ASP A 1 118 ? 16.478 -5.406 7.965 1.00 89.00 118 ASP A O 1
ATOM 857 N N . VAL A 1 119 ? 18.143 -6.898 8.137 1.00 92.38 119 VAL A N 1
ATOM 858 C CA . VAL A 1 119 ? 17.413 -7.821 9.017 1.00 92.38 119 VAL A CA 1
ATOM 859 C C . VAL A 1 119 ? 17.148 -7.211 10.398 1.00 92.38 119 VAL A C 1
ATOM 861 O O . VAL A 1 119 ? 16.123 -7.519 11.005 1.00 92.38 119 VAL A O 1
ATOM 864 N N . ALA A 1 120 ? 18.051 -6.374 10.912 1.00 93.88 120 ALA A N 1
ATOM 865 C CA . ALA A 1 120 ? 17.892 -5.766 12.228 1.00 93.88 120 ALA A CA 1
ATOM 866 C C . ALA A 1 120 ? 16.790 -4.697 12.202 1.00 93.88 120 ALA A C 1
ATOM 868 O O . ALA A 1 120 ? 15.921 -4.700 13.074 1.00 93.88 120 ALA A O 1
ATOM 869 N N . GLU A 1 121 ? 16.781 -3.849 11.172 1.00 92.56 121 GLU A N 1
ATOM 870 C CA . GLU A 1 121 ? 15.719 -2.876 10.912 1.00 92.56 121 GLU A CA 1
ATOM 871 C C . GLU A 1 121 ? 14.382 -3.581 10.667 1.00 92.56 121 GLU A C 1
ATOM 873 O O . GLU A 1 121 ? 13.392 -3.264 11.320 1.00 92.56 121 GLU A O 1
ATOM 878 N N . ALA A 1 122 ? 14.362 -4.618 9.825 1.00 92.50 122 ALA A N 1
ATOM 879 C CA . ALA A 1 122 ? 13.165 -5.417 9.571 1.00 92.50 122 ALA A CA 1
ATOM 880 C C . ALA A 1 122 ? 12.560 -5.996 10.860 1.00 92.50 122 ALA A C 1
ATOM 882 O O . ALA A 1 122 ? 11.345 -5.940 11.060 1.00 92.50 122 ALA A O 1
ATOM 883 N N . LEU A 1 123 ? 13.400 -6.531 11.753 1.00 95.94 123 LEU A N 1
ATOM 884 C CA . LEU A 1 123 ? 12.949 -7.065 13.036 1.00 95.94 123 LEU A CA 1
ATOM 885 C C . LEU A 1 123 ? 12.373 -5.965 13.936 1.00 95.94 123 LEU A C 1
ATOM 887 O O . LEU A 1 123 ? 11.336 -6.191 14.562 1.00 95.94 123 LEU A O 1
ATOM 891 N N . ALA A 1 124 ? 13.004 -4.789 13.981 1.00 95.75 124 ALA A N 1
ATOM 892 C CA . ALA A 1 124 ? 12.493 -3.644 14.730 1.00 95.75 124 ALA A CA 1
ATOM 893 C C . ALA A 1 124 ? 11.119 -3.196 14.200 1.00 95.75 124 ALA A C 1
ATOM 895 O O . ALA A 1 124 ? 10.176 -3.059 14.977 1.00 95.75 124 ALA A O 1
ATOM 896 N N . CYS A 1 125 ? 10.958 -3.077 12.879 1.00 95.38 125 CYS A N 1
ATOM 897 C CA . CYS A 1 125 ? 9.681 -2.711 12.266 1.00 95.38 125 CYS A CA 1
ATOM 898 C C . CYS A 1 125 ? 8.569 -3.715 12.604 1.00 95.38 125 CYS A C 1
ATOM 900 O O . CYS A 1 125 ? 7.453 -3.311 12.932 1.00 95.38 125 CYS A O 1
ATOM 902 N N . VAL A 1 126 ? 8.863 -5.021 12.577 1.00 96.19 126 VAL A N 1
ATOM 903 C CA . VAL A 1 126 ? 7.899 -6.071 12.955 1.00 96.19 126 VAL A CA 1
ATOM 904 C C . VAL A 1 126 ? 7.516 -5.975 14.433 1.00 96.19 126 VAL A C 1
ATOM 906 O O . VAL A 1 126 ? 6.341 -6.110 14.769 1.00 96.19 126 VAL A O 1
ATOM 909 N N . GLN A 1 127 ? 8.475 -5.707 15.324 1.00 97.56 127 GLN A N 1
ATOM 910 C CA . GLN A 1 127 ? 8.199 -5.501 16.753 1.00 97.56 127 GLN A CA 1
ATOM 911 C C . GLN A 1 127 ? 7.307 -4.279 17.006 1.00 97.56 127 GLN A C 1
ATOM 913 O O . GLN A 1 127 ? 6.518 -4.278 17.950 1.00 97.56 127 GLN A O 1
ATOM 918 N N . GLU A 1 128 ? 7.389 -3.273 16.140 1.00 97.12 128 GLU A N 1
ATOM 919 C CA . GLU A 1 128 ? 6.531 -2.088 16.151 1.00 97.12 128 GLU A CA 1
ATOM 920 C C . GLU A 1 128 ? 5.181 -2.293 15.438 1.00 97.12 128 GLU A C 1
ATOM 922 O O . GLU A 1 128 ? 4.356 -1.385 15.410 1.00 97.12 128 GLU A O 1
ATOM 927 N N . GLY A 1 129 ? 4.907 -3.487 14.905 1.00 96.06 129 GLY A N 1
ATOM 928 C CA . GLY A 1 129 ? 3.615 -3.832 14.308 1.00 96.06 129 GLY A CA 1
ATOM 929 C C . GLY A 1 129 ? 3.552 -3.719 12.784 1.00 96.06 129 GLY A C 1
ATOM 930 O O . GLY A 1 129 ? 2.453 -3.769 12.230 1.00 96.06 129 GLY A O 1
ATOM 931 N N . ALA A 1 130 ? 4.692 -3.605 12.092 1.00 95.25 130 ALA A N 1
ATOM 932 C CA . ALA A 1 130 ? 4.742 -3.807 10.646 1.00 95.25 130 ALA A CA 1
ATOM 933 C C . ALA A 1 130 ? 4.337 -5.248 10.294 1.00 95.25 130 ALA A C 1
ATOM 935 O O . ALA A 1 130 ? 4.875 -6.214 10.836 1.00 95.25 130 ALA A O 1
ATOM 936 N N . THR A 1 131 ? 3.399 -5.392 9.362 1.00 93.75 131 THR A N 1
ATOM 937 C CA . THR A 1 131 ? 2.932 -6.694 8.850 1.00 93.75 131 THR A CA 1
ATOM 938 C C . THR A 1 131 ? 3.402 -6.956 7.421 1.00 93.75 131 THR A C 1
ATOM 940 O O . THR A 1 131 ? 3.238 -8.060 6.911 1.00 93.75 131 THR A O 1
ATOM 943 N N . ASP A 1 132 ? 3.989 -5.946 6.783 1.00 92.38 132 ASP A N 1
ATOM 944 C CA . ASP A 1 132 ? 4.537 -5.974 5.436 1.00 92.38 132 ASP A CA 1
ATOM 945 C C . ASP A 1 132 ? 5.853 -5.199 5.387 1.00 92.38 132 ASP A C 1
ATOM 947 O O . ASP A 1 132 ? 5.945 -4.073 5.880 1.00 92.38 132 ASP A O 1
ATOM 951 N N . LEU A 1 133 ? 6.872 -5.810 4.790 1.00 91.06 133 LEU A N 1
ATOM 952 C CA . LEU A 1 133 ? 8.215 -5.251 4.706 1.00 91.06 133 LEU A CA 1
ATOM 953 C C . LEU A 1 133 ? 8.608 -5.051 3.251 1.00 91.06 133 LEU A C 1
ATOM 955 O O . LEU A 1 133 ? 8.436 -5.941 2.416 1.00 91.06 133 LEU A O 1
ATOM 959 N N . LEU A 1 134 ? 9.181 -3.887 2.972 1.00 86.31 134 LEU A N 1
ATOM 960 C CA . LEU A 1 134 ? 9.636 -3.505 1.647 1.00 86.31 134 LEU A CA 1
ATOM 961 C C . LEU A 1 134 ? 11.160 -3.441 1.641 1.00 86.31 134 LEU A C 1
ATOM 963 O O . LEU A 1 134 ? 11.747 -2.6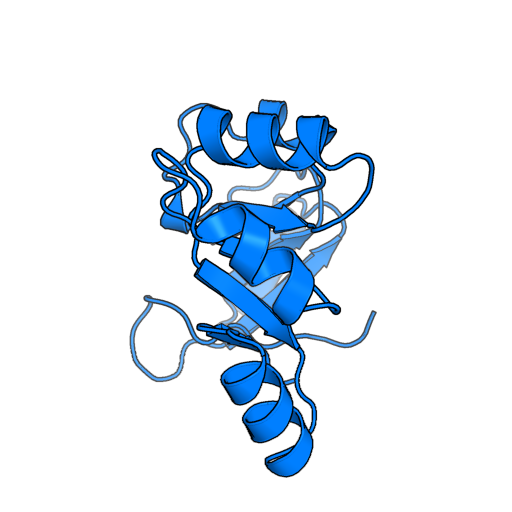93 2.419 1.00 86.31 134 LEU A O 1
ATOM 967 N N . PHE A 1 135 ? 11.790 -4.201 0.751 1.00 80.75 135 PHE A N 1
ATOM 968 C CA . PHE A 1 135 ? 13.246 -4.233 0.609 1.00 80.75 135 PHE A CA 1
ATOM 969 C C . PHE A 1 135 ? 13.648 -3.645 -0.745 1.00 80.75 135 PHE A C 1
ATOM 971 O O . PHE A 1 135 ? 12.930 -3.804 -1.734 1.00 80.75 135 PHE A O 1
ATOM 978 N N . GLY A 1 136 ? 14.787 -2.959 -0.811 1.00 65.19 136 GLY A N 1
ATOM 979 C CA . GLY A 1 136 ? 15.299 -2.332 -2.033 1.00 65.19 136 GLY A CA 1
ATOM 980 C C . GLY A 1 136 ? 16.795 -2.093 -1.979 1.00 65.19 136 GLY A C 1
ATOM 981 O O . GLY A 1 136 ? 17.297 -1.797 -0.873 1.00 65.19 136 GLY A O 1
#

Radius of gyration: 14.36 Å; Cα contacts (8 Å, |Δi|>4): 293; chains: 1; bounding box: 32×30×39 Å

Mean predicted aligned error: 4.84 Å

pLDDT: mean 89.32, std 15.15, range [35.91, 98.0]

Foldseek 3Di:
DDFWFDPDDPDPPAGEGEDEQDEQVNQVVCVVVRHFYEYEAHHHHDTQAYEYELVRLVNQQPPDQCRYEYEPDDDLVSSLVSQQRNVHQEYEDPQLLVVQVSCPDPSRNHAYEYEDADPVRVVVSVVSRHPHYIYD

Secondary structure (DSSP, 8-state):
-PPPBP--SS-TT--EEEEET--HHHHHHHHHTT-EEEEESS-SS--SEEEE-TGGGGGGTTS-GGGEEEES-S-HHHHHHHHHHHT-SEEE-S-HHHHHHHHTSTT--PEEEEE-SSHHHHHHHHHTT--EEEB-

Sequence (136 aa):
MRPITFCRLSGPGAVTTELPRASVEDVRTASDAGLLAVSVGPGEGDPAAWVLTGDETTFVQGVAGWRVTVLHEGRRAAVLDALVRSGARFLRSDRPAEAATLTSLPGVDAEVSTPACDVAEALACVQEGATDLLFG

Solvent-accessible surface area (backbone atoms only — not comparable to full-atom values): 7154 Å² total; per-residue (Å²): 135,80,68,52,35,52,87,70,94,76,55,95,87,52,46,37,42,70,33,76,35,22,37,55,65,52,33,50,52,28,46,77,70,72,29,42,27,26,16,41,40,84,44,75,34,90,43,70,28,40,38,22,49,32,84,52,39,73,78,46,70,91,48,64,22,86,34,30,31,33,38,74,52,83,55,70,69,49,34,52,52,27,37,52,74,37,46,20,33,27,39,36,35,98,48,31,51,64,44,34,64,53,34,70,38,91,81,39,83,31,39,24,28,27,77,31,86,47,72,69,51,40,51,51,38,42,75,36,45,28,76,38,76,32,42,97